Protein AF-A0A1I3JX44-F1 (afdb_monomer_lite)

pLDDT: mean 90.97, std 5.6, range [69.31, 97.44]

Organism: NCBI:txid1121003

Radius of gyration: 17.66 Å; chains: 1; bounding box: 39×35×47 Å

Structure (mmCIF, N/CA/C/O backbone):
data_AF-A0A1I3JX44-F1
#
_entry.id   AF-A0A1I3JX44-F1
#
loop_
_atom_site.group_PDB
_atom_site.id
_atom_site.type_symbol
_atom_site.label_atom_id
_atom_site.label_alt_id
_atom_site.label_comp_id
_atom_site.label_asym_id
_atom_site.label_entity_id
_atom_site.label_seq_id
_atom_site.pdbx_PDB_ins_code
_atom_site.Cartn_x
_atom_site.Cartn_y
_atom_site.Cartn_z
_atom_site.occupancy
_atom_site.B_iso_or_equiv
_atom_site.auth_seq_id
_atom_site.auth_comp_id
_atom_site.auth_asym_id
_atom_site.auth_atom_id
_atom_site.pdbx_PDB_model_num
ATOM 1 N N . MET A 1 1 ? 5.970 -19.424 -17.101 1.00 69.88 1 MET A N 1
ATOM 2 C CA . MET A 1 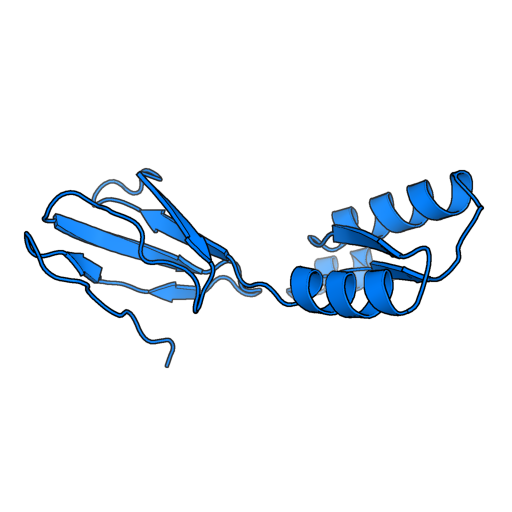1 ? 6.900 -18.722 -16.190 1.00 69.88 1 MET A CA 1
ATOM 3 C C . MET A 1 1 ? 6.172 -18.123 -14.976 1.00 69.88 1 MET A C 1
ATOM 5 O O . MET A 1 1 ? 5.976 -18.860 -14.033 1.00 69.88 1 MET A O 1
ATOM 9 N N . ILE A 1 2 ? 5.677 -16.873 -14.957 1.00 77.50 2 ILE A N 1
ATOM 10 C CA . ILE A 1 2 ? 4.969 -16.335 -13.756 1.00 77.50 2 ILE A CA 1
ATOM 11 C C . ILE A 1 2 ? 3.597 -16.9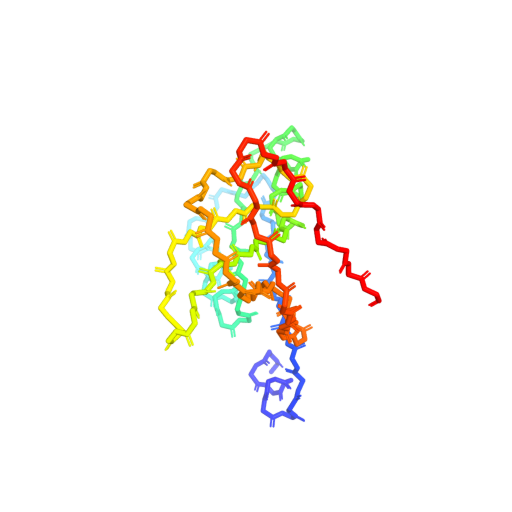86 -13.540 1.00 77.50 2 ILE A C 1
ATOM 13 O O . ILE A 1 2 ? 3.243 -17.366 -12.432 1.00 77.50 2 ILE A O 1
ATOM 17 N N . ARG A 1 3 ? 2.839 -17.182 -14.624 1.00 77.00 3 ARG A N 1
ATOM 18 C CA . ARG A 1 3 ? 1.532 -17.855 -14.562 1.00 77.00 3 ARG A CA 1
ATOM 19 C C . ARG A 1 3 ? 1.622 -19.302 -14.077 1.00 77.00 3 ARG A C 1
ATOM 21 O O . ARG A 1 3 ? 0.660 -19.786 -13.504 1.00 77.00 3 ARG A O 1
ATOM 28 N N . GLU A 1 4 ? 2.754 -19.967 -14.311 1.00 82.88 4 GLU A N 1
ATOM 29 C CA . GLU A 1 4 ? 2.989 -21.327 -13.813 1.00 82.88 4 GLU A CA 1
ATOM 30 C C . GLU A 1 4 ? 3.136 -21.315 -12.293 1.00 82.88 4 GLU A C 1
ATOM 32 O O . GLU A 1 4 ? 2.411 -22.047 -11.634 1.00 82.88 4 GLU A O 1
ATOM 37 N N . LEU A 1 5 ? 3.945 -20.403 -11.737 1.00 80.25 5 LEU A N 1
ATOM 38 C CA . LEU A 1 5 ? 4.093 -20.245 -10.285 1.00 80.25 5 LEU A CA 1
ATOM 39 C C . LEU A 1 5 ? 2.745 -19.977 -9.603 1.00 80.25 5 LEU A C 1
ATOM 41 O O . LEU A 1 5 ? 2.389 -20.650 -8.641 1.00 80.25 5 LEU A O 1
ATOM 45 N N . ILE A 1 6 ? 1.954 -19.057 -10.161 1.00 79.00 6 ILE A N 1
ATOM 46 C CA . ILE A 1 6 ? 0.602 -18.774 -9.659 1.00 79.00 6 ILE A CA 1
ATOM 47 C C . ILE A 1 6 ? -0.286 -20.026 -9.764 1.00 79.00 6 ILE A C 1
ATOM 49 O O . ILE A 1 6 ? -1.011 -20.356 -8.830 1.00 79.00 6 ILE A O 1
ATOM 53 N N . SER A 1 7 ? -0.225 -20.761 -10.881 1.00 79.62 7 SER A N 1
ATOM 54 C CA . SER A 1 7 ? -1.030 -21.978 -11.074 1.00 79.62 7 SER A CA 1
ATOM 55 C C . SER A 1 7 ? -0.619 -23.150 -10.179 1.00 79.62 7 SER A C 1
ATOM 57 O O . SER A 1 7 ? -1.447 -24.005 -9.878 1.00 79.62 7 SER A O 1
ATOM 59 N N . GLU A 1 8 ? 0.638 -23.179 -9.741 1.00 86.75 8 GLU A N 1
ATOM 60 C CA . GLU A 1 8 ? 1.176 -24.150 -8.784 1.00 86.75 8 GLU A CA 1
ATOM 61 C C . GLU A 1 8 ? 0.787 -23.813 -7.333 1.00 86.75 8 GLU A C 1
ATOM 63 O O . GLU A 1 8 ? 1.075 -24.591 -6.425 1.00 86.75 8 GLU A O 1
ATOM 68 N N . GLY A 1 9 ? 0.080 -22.698 -7.117 1.00 78.06 9 GLY A N 1
ATOM 69 C CA . GLY A 1 9 ? -0.413 -22.266 -5.810 1.00 78.06 9 GLY A CA 1
ATOM 70 C C . GLY A 1 9 ? 0.567 -21.387 -5.039 1.00 78.06 9 GLY A C 1
ATOM 71 O O . GLY A 1 9 ? 0.380 -21.197 -3.840 1.00 78.06 9 GLY A O 1
ATOM 72 N N . TYR A 1 10 ? 1.607 -20.860 -5.693 1.00 81.88 10 TYR A N 1
ATOM 73 C CA . TYR A 1 10 ? 2.492 -19.887 -5.067 1.00 81.88 10 TYR A CA 1
ATOM 74 C C . TYR A 1 10 ? 1.864 -18.495 -5.080 1.00 81.88 10 TYR A C 1
ATOM 76 O O . TYR A 1 10 ? 1.555 -17.932 -6.132 1.00 81.88 10 TYR A O 1
ATOM 84 N N . ASP A 1 11 ? 1.768 -17.927 -3.887 1.00 78.25 11 ASP A N 1
ATOM 85 C CA . ASP A 1 11 ? 1.451 -16.531 -3.643 1.00 78.25 11 ASP A CA 1
ATOM 86 C C . ASP A 1 11 ? 2.688 -15.683 -3.987 1.00 78.25 11 ASP A C 1
ATOM 88 O O . ASP A 1 11 ? 3.703 -15.704 -3.289 1.00 78.25 11 ASP A O 1
ATOM 92 N N . VAL A 1 12 ? 2.638 -14.973 -5.119 1.00 82.94 12 VAL A N 1
ATOM 93 C CA . VAL A 1 12 ? 3.758 -14.178 -5.650 1.00 82.94 12 VAL A CA 1
ATOM 94 C C . VAL A 1 12 ? 3.325 -12.731 -5.855 1.00 82.94 12 VAL A C 1
ATOM 96 O O . VAL A 1 12 ? 2.288 -12.481 -6.464 1.00 82.94 12 VAL A O 1
ATOM 99 N N . ARG A 1 13 ? 4.166 -11.786 -5.413 1.00 87.31 13 ARG A N 1
ATOM 100 C CA . ARG A 1 13 ? 4.096 -10.367 -5.787 1.00 87.31 13 ARG A CA 1
ATOM 101 C C . ARG A 1 13 ? 5.334 -9.978 -6.594 1.00 87.31 13 ARG A C 1
ATOM 103 O O . ARG A 1 13 ? 6.448 -10.088 -6.087 1.00 87.31 13 ARG A O 1
ATOM 110 N N . LEU A 1 14 ? 5.156 -9.517 -7.832 1.00 90.12 14 LEU A N 1
ATOM 111 C CA . LEU A 1 14 ? 6.254 -9.098 -8.709 1.00 90.12 14 LEU A CA 1
ATOM 112 C C . LEU A 1 14 ? 6.235 -7.590 -8.959 1.00 90.12 14 LEU A C 1
ATOM 114 O O . LEU A 1 14 ? 5.438 -7.100 -9.753 1.00 90.12 14 LEU A O 1
ATOM 118 N N . ASN A 1 15 ? 7.182 -6.878 -8.354 1.00 92.62 15 ASN A N 1
ATOM 119 C CA . ASN A 1 15 ? 7.497 -5.499 -8.720 1.00 92.62 15 ASN A CA 1
ATOM 120 C C . ASN A 1 15 ? 8.683 -5.479 -9.695 1.00 92.62 15 ASN A C 1
ATOM 122 O O . ASN A 1 15 ? 9.638 -6.239 -9.519 1.00 92.62 15 ASN A O 1
ATOM 126 N N . ILE A 1 16 ? 8.643 -4.617 -10.711 1.00 94.06 16 ILE A N 1
ATOM 127 C CA . ILE A 1 16 ? 9.720 -4.472 -11.704 1.00 94.06 16 ILE A CA 1
ATOM 128 C C . ILE A 1 16 ? 10.200 -3.026 -11.715 1.00 94.06 16 ILE A C 1
ATOM 130 O O . ILE A 1 16 ? 9.396 -2.107 -11.815 1.00 94.06 16 ILE A O 1
ATOM 134 N N . ILE A 1 17 ? 11.516 -2.824 -11.656 1.00 94.88 17 ILE A N 1
ATOM 135 C CA . ILE A 1 17 ? 12.126 -1.492 -11.683 1.00 94.88 17 ILE A CA 1
ATOM 136 C C . ILE A 1 17 ? 12.959 -1.366 -12.959 1.00 94.88 17 ILE A C 1
ATOM 138 O O . ILE A 1 17 ? 13.955 -2.071 -13.128 1.00 94.88 17 ILE A O 1
ATOM 142 N N . GLY A 1 18 ? 12.537 -0.487 -13.866 1.00 92.75 18 GLY A N 1
ATOM 143 C CA . GLY A 1 18 ? 13.294 -0.114 -15.058 1.00 92.75 18 GLY A CA 1
ATOM 144 C C . GLY A 1 18 ? 14.294 0.985 -14.716 1.00 92.75 18 GLY A C 1
ATOM 145 O O . GLY A 1 18 ? 13.912 1.991 -14.129 1.00 92.75 18 GLY A O 1
ATOM 146 N N . PHE A 1 19 ? 15.568 0.805 -15.064 1.00 94.00 19 PHE A N 1
ATOM 147 C CA . PHE A 1 19 ? 16.618 1.787 -14.792 1.00 94.00 19 PHE A CA 1
ATOM 148 C C . PHE A 1 19 ? 17.207 2.335 -16.087 1.00 94.00 19 PHE A C 1
ATOM 150 O O . PHE A 1 19 ? 17.737 1.560 -16.884 1.00 94.00 19 PHE A O 1
ATOM 157 N N . ALA A 1 20 ? 17.137 3.657 -16.260 1.00 88.00 20 ALA A N 1
ATOM 158 C CA . ALA A 1 20 ? 17.599 4.380 -17.443 1.00 88.00 20 ALA A CA 1
ATOM 159 C C . ALA A 1 20 ? 17.109 3.723 -18.749 1.00 88.00 20 ALA A C 1
ATOM 161 O O . ALA A 1 20 ? 17.888 3.472 -19.671 1.00 88.00 20 ALA A O 1
ATOM 162 N N . LEU A 1 21 ? 15.820 3.366 -18.776 1.00 87.00 21 LEU A N 1
ATOM 163 C CA . LEU A 1 21 ? 15.191 2.678 -19.894 1.00 87.00 21 LEU A CA 1
ATOM 164 C C . LEU A 1 21 ? 14.373 3.662 -20.734 1.00 87.00 21 LEU A C 1
ATOM 166 O O . LEU A 1 21 ? 13.365 4.176 -20.268 1.00 87.00 21 LEU A O 1
ATOM 170 N N . ASP A 1 22 ? 14.765 3.839 -21.996 1.00 85.94 22 ASP A N 1
ATOM 171 C CA . ASP A 1 22 ? 14.106 4.753 -22.942 1.00 85.94 22 ASP A CA 1
ATOM 172 C C . ASP A 1 22 ? 13.319 4.003 -24.041 1.00 85.94 22 ASP A C 1
ATOM 174 O O . ASP A 1 22 ? 13.196 4.474 -25.174 1.00 85.94 22 ASP A O 1
ATOM 178 N N . ASP A 1 23 ? 12.806 2.805 -23.736 1.00 94.12 23 ASP A N 1
ATOM 179 C CA . ASP A 1 23 ? 12.008 1.998 -24.669 1.00 94.12 23 ASP A CA 1
ATOM 180 C C . ASP A 1 23 ? 10.551 1.863 -24.180 1.00 94.12 23 ASP A C 1
ATOM 182 O O . ASP A 1 23 ? 10.263 1.021 -23.322 1.00 94.12 23 ASP A O 1
ATOM 186 N N . PRO A 1 24 ? 9.601 2.630 -24.752 1.00 91.44 24 PRO A N 1
ATOM 187 C CA . PRO A 1 24 ? 8.207 2.631 -24.310 1.00 91.44 24 PRO A CA 1
ATOM 188 C C . PRO A 1 24 ? 7.469 1.317 -24.601 1.00 91.44 24 PRO A C 1
ATOM 190 O O . PRO A 1 24 ? 6.415 1.058 -24.010 1.00 91.44 24 PRO A O 1
ATOM 193 N N . ILE A 1 25 ? 7.970 0.485 -25.521 1.00 94.31 25 ILE A N 1
ATOM 194 C CA . ILE A 1 25 ? 7.414 -0.853 -25.755 1.00 94.31 25 ILE A CA 1
ATOM 195 C C . ILE A 1 25 ? 7.841 -1.763 -24.607 1.00 94.31 25 ILE A C 1
ATOM 197 O O . ILE A 1 25 ? 7.014 -2.498 -24.063 1.00 94.31 25 ILE A O 1
ATOM 201 N N . LEU A 1 26 ? 9.110 -1.692 -24.208 1.00 93.00 26 LEU A N 1
ATOM 202 C CA . LEU A 1 26 ? 9.617 -2.511 -23.116 1.00 93.00 26 LEU A CA 1
ATOM 203 C C . LEU A 1 26 ? 8.988 -2.125 -21.769 1.00 93.00 26 LEU A C 1
ATOM 205 O O . LEU A 1 26 ? 8.619 -3.016 -21.003 1.00 93.00 26 LEU A O 1
ATOM 209 N N . GLU A 1 27 ? 8.759 -0.833 -21.517 1.00 93.56 27 GLU A N 1
ATOM 210 C CA . GLU A 1 27 ? 8.037 -0.375 -20.320 1.00 93.56 27 GLU A CA 1
ATOM 211 C C . GLU A 1 27 ? 6.619 -0.960 -20.235 1.00 93.56 27 GLU A C 1
ATOM 213 O O . GLU A 1 27 ? 6.196 -1.429 -19.177 1.00 93.56 27 GLU A O 1
ATOM 218 N N . GLN A 1 28 ? 5.888 -1.003 -21.355 1.00 94.88 28 GLN A N 1
ATOM 219 C CA . GLN A 1 28 ? 4.555 -1.617 -21.401 1.00 94.88 28 GLN A CA 1
ATOM 220 C C . GLN A 1 28 ? 4.603 -3.120 -21.116 1.00 94.88 28 GLN A C 1
ATOM 222 O O . GLN A 1 28 ? 3.746 -3.638 -20.397 1.00 94.88 28 GLN A O 1
ATOM 227 N N . ILE A 1 29 ? 5.603 -3.826 -21.651 1.00 94.12 29 ILE A N 1
ATOM 228 C CA . ILE A 1 29 ? 5.786 -5.260 -21.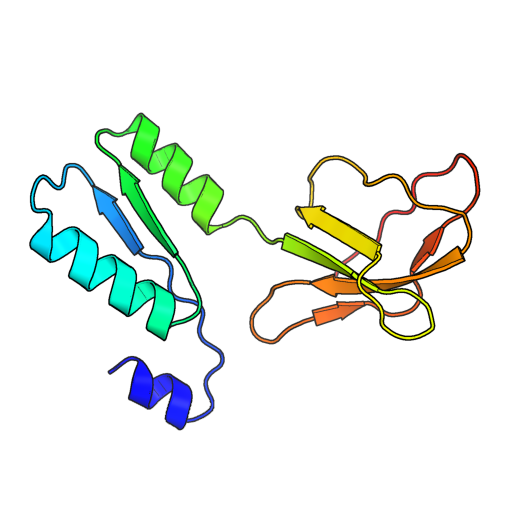397 1.00 94.12 29 ILE A CA 1
ATOM 229 C C . ILE A 1 29 ? 6.058 -5.503 -19.909 1.00 94.12 29 ILE A C 1
ATOM 231 O O . ILE A 1 29 ? 5.430 -6.377 -19.308 1.00 94.12 29 ILE A O 1
ATOM 235 N N . PHE A 1 30 ? 6.943 -4.717 -19.296 1.00 94.69 30 PHE A N 1
ATOM 236 C CA . PHE A 1 30 ? 7.246 -4.839 -17.871 1.00 94.69 30 PHE A CA 1
ATOM 237 C C . PHE A 1 30 ? 6.056 -4.476 -16.989 1.00 94.69 30 PHE A C 1
ATOM 239 O O . PHE A 1 30 ? 5.760 -5.211 -16.048 1.00 94.69 30 PHE A O 1
ATOM 246 N N . SER A 1 31 ? 5.308 -3.429 -17.332 1.00 94.06 31 SER A N 1
ATOM 247 C CA . SER A 1 31 ? 4.058 -3.093 -16.647 1.00 94.06 31 SER A CA 1
ATOM 248 C C . SER A 1 31 ? 3.069 -4.262 -16.678 1.00 94.06 31 SER A C 1
ATOM 250 O O . SER A 1 31 ? 2.543 -4.658 -15.637 1.00 94.06 31 SER A O 1
ATOM 252 N N . ALA A 1 32 ? 2.893 -4.899 -17.839 1.00 93.62 32 ALA A N 1
ATOM 253 C CA . ALA A 1 32 ? 2.013 -6.056 -17.969 1.00 93.62 32 ALA A CA 1
ATOM 254 C C . ALA A 1 32 ? 2.489 -7.262 -17.139 1.00 93.62 32 ALA A C 1
ATOM 256 O O . ALA A 1 32 ? 1.669 -7.988 -16.579 1.00 93.62 32 ALA A O 1
ATOM 257 N N . TRP A 1 33 ? 3.797 -7.502 -17.042 1.00 92.69 33 TRP A N 1
ATOM 258 C CA . TRP A 1 33 ? 4.335 -8.604 -16.237 1.00 92.69 33 TRP A CA 1
ATOM 259 C C . TRP A 1 33 ? 4.208 -8.361 -14.739 1.00 92.69 33 TRP A C 1
ATOM 261 O O . TRP A 1 33 ? 3.812 -9.281 -14.024 1.00 92.69 33 TRP A O 1
ATOM 271 N N . ALA A 1 34 ? 4.499 -7.144 -14.279 1.00 92.94 34 ALA A N 1
ATOM 272 C CA . ALA A 1 34 ? 4.330 -6.770 -12.881 1.00 92.94 34 ALA A CA 1
ATOM 273 C C . ALA A 1 34 ? 2.864 -6.943 -12.450 1.00 92.94 34 ALA A C 1
ATOM 275 O O . ALA A 1 34 ? 2.585 -7.640 -11.477 1.00 92.94 34 ALA A O 1
ATOM 276 N N . GLN A 1 35 ? 1.922 -6.454 -13.264 1.00 90.69 35 GLN A N 1
ATOM 277 C CA . GLN A 1 35 ? 0.485 -6.614 -13.019 1.00 90.69 35 GLN A CA 1
ATOM 278 C C . GLN A 1 35 ? 0.045 -8.083 -13.008 1.00 90.69 35 GLN A C 1
ATOM 280 O O . GLN A 1 35 ? -0.739 -8.487 -12.153 1.00 90.69 35 GLN A O 1
ATOM 285 N N . LEU A 1 36 ? 0.561 -8.909 -13.927 1.00 89.31 36 LEU A N 1
ATOM 286 C CA . LEU A 1 36 ? 0.276 -10.349 -13.932 1.00 89.31 36 LEU A CA 1
ATOM 287 C C . LEU A 1 36 ? 0.775 -11.053 -12.666 1.00 89.31 36 LEU A C 1
ATOM 289 O O . LEU A 1 36 ? 0.193 -12.061 -12.280 1.00 89.31 36 LEU A O 1
ATOM 293 N N . GLY A 1 37 ? 1.843 -10.548 -12.053 1.00 86.94 37 GLY A N 1
ATOM 294 C CA . GLY A 1 37 ? 2.349 -11.010 -10.767 1.00 86.94 37 GLY A CA 1
ATOM 295 C C . GLY A 1 37 ? 1.833 -10.204 -9.576 1.00 86.94 37 GLY A C 1
ATOM 296 O O . GLY A 1 37 ? 2.476 -10.252 -8.540 1.00 86.94 37 GLY A O 1
ATOM 297 N N . GLY A 1 38 ? 0.757 -9.418 -9.708 1.00 85.38 38 GLY A N 1
ATOM 298 C CA . GLY A 1 38 ? 0.147 -8.679 -8.592 1.00 85.38 38 GLY A CA 1
ATOM 299 C C . GLY A 1 38 ? 0.984 -7.532 -8.008 1.00 85.38 38 GLY A C 1
ATOM 300 O O . GLY A 1 38 ? 0.705 -7.080 -6.899 1.00 85.38 38 GLY A O 1
ATOM 301 N N . GLY A 1 39 ? 2.023 -7.074 -8.708 1.00 89.81 39 GLY A N 1
ATOM 302 C CA . GLY A 1 39 ? 2.836 -5.924 -8.315 1.00 89.81 39 GLY A CA 1
ATOM 303 C C . GLY A 1 39 ? 2.820 -4.805 -9.354 1.00 89.81 39 GLY A C 1
ATOM 304 O O . GLY A 1 39 ? 1.927 -4.719 -10.199 1.00 89.81 39 GLY A O 1
ATOM 305 N N . GLU A 1 40 ? 3.811 -3.923 -9.272 1.00 93.00 40 GLU A N 1
ATOM 306 C CA . GLU A 1 40 ? 3.857 -2.671 -10.028 1.00 93.00 40 GLU A CA 1
ATOM 307 C C . GLU A 1 40 ? 5.178 -2.483 -10.782 1.00 93.00 40 GLU A C 1
ATOM 309 O O . GLU A 1 40 ? 6.230 -3.005 -10.400 1.00 93.00 40 GLU A O 1
ATOM 314 N N . TYR A 1 41 ? 5.112 -1.736 -11.885 1.00 95.25 41 TYR A N 1
ATOM 315 C CA . TYR A 1 41 ? 6.292 -1.288 -12.618 1.00 95.25 41 TYR A CA 1
ATOM 316 C C . TYR A 1 41 ? 6.656 0.137 -12.209 1.00 95.25 41 TYR A C 1
ATOM 318 O O . TYR A 1 41 ? 5.805 1.025 -12.229 1.00 95.25 41 TYR A O 1
ATOM 326 N N . PHE A 1 42 ? 7.936 0.354 -11.920 1.00 94.75 42 PHE A N 1
ATOM 327 C CA . PHE A 1 42 ? 8.500 1.652 -11.581 1.00 94.75 42 PHE A CA 1
ATOM 328 C C . PHE A 1 42 ? 9.589 2.007 -12.594 1.00 94.75 42 PHE A C 1
ATOM 330 O O . PHE A 1 42 ? 10.541 1.248 -12.777 1.00 94.75 42 PHE A O 1
ATOM 337 N N . SER A 1 43 ? 9.464 3.164 -13.243 1.00 93.56 43 SER A N 1
ATOM 338 C CA . SER A 1 43 ? 10.497 3.687 -14.141 1.00 93.56 43 SER A CA 1
ATOM 339 C C . SER A 1 43 ? 11.397 4.661 -13.385 1.00 93.56 43 SER A C 1
ATOM 341 O O . SER A 1 43 ? 10.919 5.592 -12.734 1.00 93.56 43 SER A O 1
ATOM 343 N N . ALA A 1 44 ? 12.704 4.437 -13.459 1.00 95.38 44 ALA A N 1
ATOM 344 C CA . ALA A 1 44 ? 13.729 5.265 -12.849 1.00 95.38 44 ALA A CA 1
ATOM 345 C C . ALA A 1 44 ? 14.691 5.781 -13.921 1.00 95.38 44 ALA A C 1
ATOM 347 O O . ALA A 1 44 ? 15.463 5.016 -14.495 1.00 95.38 44 ALA A O 1
ATOM 348 N N . ALA A 1 45 ? 14.690 7.093 -14.157 1.00 92.62 45 ALA A N 1
ATOM 349 C CA . ALA A 1 45 ? 15.591 7.724 -15.124 1.00 92.62 45 ALA A CA 1
ATOM 350 C C . ALA A 1 45 ? 17.050 7.786 -14.633 1.00 92.62 45 ALA A C 1
ATOM 352 O O . ALA A 1 45 ? 17.983 7.841 -15.431 1.00 92.62 45 ALA A O 1
ATOM 353 N N . ASP A 1 46 ? 17.252 7.789 -13.315 1.00 93.00 46 ASP A N 1
ATOM 354 C CA . ASP A 1 46 ? 18.556 7.943 -12.684 1.00 93.00 46 ASP A CA 1
ATOM 355 C C . ASP A 1 46 ? 18.629 7.216 -11.334 1.00 93.00 46 ASP A C 1
ATOM 357 O O . ASP A 1 46 ? 17.677 6.571 -10.885 1.00 93.00 46 ASP A O 1
ATOM 361 N N . LYS A 1 47 ? 19.796 7.297 -10.681 1.00 93.06 47 LYS A N 1
ATOM 362 C CA . LYS A 1 47 ? 20.042 6.631 -9.396 1.00 93.06 47 LYS A CA 1
ATOM 363 C C . LYS A 1 47 ? 19.062 7.081 -8.307 1.00 93.06 47 LYS A C 1
ATOM 365 O O . LYS A 1 47 ? 18.642 6.252 -7.509 1.00 93.06 47 LYS A O 1
ATOM 370 N N . ALA A 1 48 ? 18.717 8.366 -8.254 1.00 94.06 48 ALA A N 1
ATOM 371 C CA . ALA A 1 48 ? 17.813 8.874 -7.227 1.00 94.06 48 ALA A CA 1
ATOM 372 C C . ALA A 1 48 ? 16.394 8.330 -7.443 1.00 94.06 48 ALA A C 1
ATOM 374 O O . ALA A 1 48 ? 15.759 7.866 -6.497 1.00 94.06 48 ALA A O 1
ATOM 375 N N . GLY A 1 49 ? 15.938 8.302 -8.698 1.00 93.69 49 GLY A N 1
ATOM 376 C CA . GLY A 1 49 ? 14.684 7.665 -9.087 1.00 93.69 49 GLY A CA 1
ATOM 377 C C . GLY A 1 49 ? 14.672 6.166 -8.791 1.00 93.69 49 GLY A C 1
ATOM 378 O O . GLY A 1 49 ? 13.651 5.643 -8.362 1.00 93.69 49 GLY A O 1
ATOM 379 N N . PHE A 1 50 ? 15.806 5.479 -8.950 1.00 93.19 50 PHE A N 1
ATOM 380 C CA . PHE A 1 50 ? 15.921 4.056 -8.628 1.00 93.19 50 PHE A CA 1
ATOM 381 C C . PHE A 1 50 ? 15.785 3.807 -7.129 1.00 93.19 50 PHE A C 1
ATOM 383 O O . PHE A 1 50 ? 14.989 2.964 -6.722 1.00 93.19 50 PHE A O 1
ATOM 390 N N . ASP A 1 51 ? 16.519 4.561 -6.307 1.00 93.06 51 ASP A N 1
ATOM 391 C CA . ASP A 1 51 ? 16.454 4.437 -4.849 1.00 93.06 51 ASP A CA 1
ATOM 392 C C . ASP A 1 51 ? 15.017 4.707 -4.347 1.00 93.06 51 ASP A C 1
ATOM 394 O O . ASP A 1 51 ? 14.505 3.982 -3.491 1.00 93.06 51 ASP A O 1
ATOM 398 N N . GLN A 1 52 ? 14.324 5.688 -4.940 1.00 93.06 52 GLN A N 1
ATOM 399 C CA . GLN A 1 52 ? 12.911 5.957 -4.659 1.00 93.06 52 GLN A CA 1
ATOM 400 C C . GLN A 1 52 ? 11.999 4.802 -5.101 1.00 93.06 52 GLN A C 1
ATOM 402 O O . GLN A 1 52 ? 11.145 4.375 -4.325 1.00 93.06 52 GLN A O 1
ATOM 407 N N . ALA A 1 53 ? 12.178 4.289 -6.320 1.00 93.06 53 ALA A N 1
ATOM 408 C CA . ALA A 1 53 ? 11.387 3.193 -6.873 1.00 93.06 53 ALA A CA 1
ATOM 409 C C . ALA A 1 53 ? 11.517 1.914 -6.037 1.00 93.06 53 ALA A C 1
ATOM 411 O 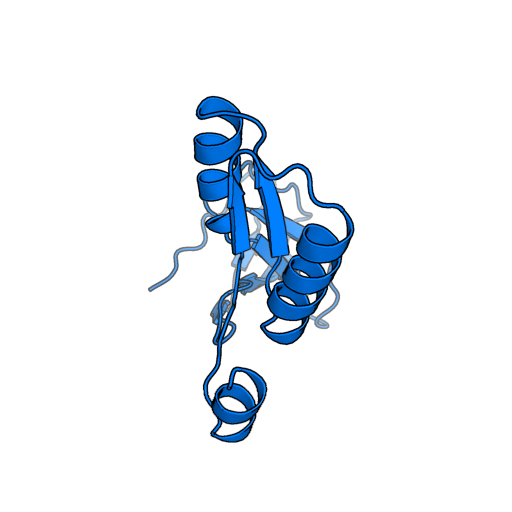O . ALA A 1 53 ? 10.518 1.250 -5.770 1.00 93.06 53 ALA A O 1
ATOM 412 N N . VAL A 1 54 ? 12.728 1.594 -5.568 1.00 92.25 54 VAL A N 1
ATOM 413 C CA . VAL A 1 54 ? 12.955 0.486 -4.628 1.00 92.25 54 VAL A CA 1
ATOM 414 C C . VAL A 1 54 ? 12.186 0.725 -3.333 1.00 92.25 54 VAL A C 1
ATOM 416 O O . VAL A 1 54 ? 11.487 -0.173 -2.871 1.00 92.25 54 VAL A O 1
ATOM 419 N N . GLY A 1 55 ? 12.277 1.932 -2.766 1.00 90.94 55 GLY A N 1
ATOM 420 C CA . GLY A 1 55 ? 11.531 2.294 -1.564 1.00 90.94 55 GLY A CA 1
ATOM 421 C C . GLY A 1 55 ? 10.028 2.079 -1.736 1.00 90.94 55 GLY A C 1
ATOM 422 O O . GLY A 1 55 ? 9.418 1.406 -0.914 1.00 90.94 55 GLY A O 1
ATOM 423 N N . GLN A 1 56 ? 9.455 2.582 -2.832 1.00 89.62 56 GLN A N 1
ATOM 424 C CA . GLN A 1 56 ? 8.032 2.449 -3.170 1.00 89.62 56 GLN A CA 1
ATOM 425 C C . GLN A 1 56 ? 7.613 0.991 -3.395 1.00 89.62 56 GLN A C 1
ATOM 427 O O . GLN A 1 56 ? 6.589 0.558 -2.874 1.00 89.62 56 GLN A O 1
ATOM 432 N N . ALA A 1 57 ? 8.429 0.205 -4.099 1.00 89.31 57 ALA A N 1
ATOM 433 C CA . ALA A 1 57 ? 8.162 -1.209 -4.355 1.00 89.31 57 ALA A CA 1
ATOM 434 C C . ALA A 1 57 ? 8.122 -2.061 -3.072 1.00 89.31 57 ALA A C 1
ATOM 436 O O . ALA A 1 57 ? 7.495 -3.121 -3.059 1.00 89.31 57 ALA A O 1
ATOM 437 N N . LEU A 1 58 ? 8.787 -1.616 -2.002 1.00 88.12 58 LEU A N 1
ATOM 438 C CA . LEU A 1 58 ? 8.798 -2.283 -0.698 1.00 88.12 58 LEU A CA 1
ATOM 439 C C . LEU A 1 58 ? 7.688 -1.791 0.246 1.00 88.12 58 LEU A C 1
ATOM 441 O O . LEU A 1 58 ? 7.525 -2.358 1.325 1.00 88.12 58 LEU A O 1
ATOM 4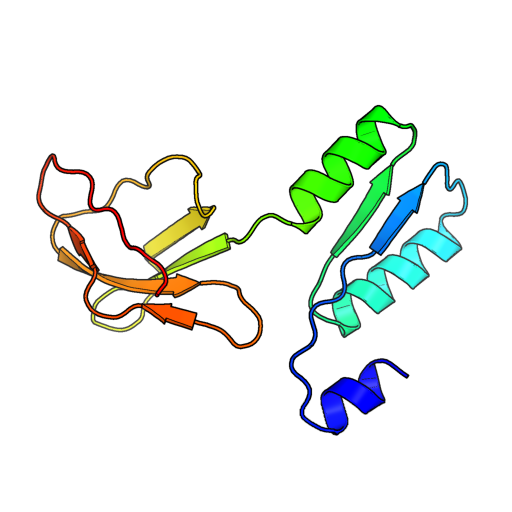45 N N . GLN A 1 59 ? 6.916 -0.765 -0.132 1.00 90.06 59 GLN A N 1
ATOM 446 C CA . GLN A 1 59 ? 5.851 -0.242 0.722 1.00 90.06 59 GLN A CA 1
ATOM 447 C C . GLN A 1 59 ? 4.706 -1.248 0.855 1.00 90.06 59 GLN A C 1
ATOM 449 O O . GLN A 1 59 ? 4.039 -1.630 -0.116 1.00 90.06 59 GLN A O 1
ATOM 454 N N . VAL A 1 60 ? 4.441 -1.638 2.098 1.00 90.81 60 VAL A N 1
ATOM 455 C CA . VAL A 1 60 ? 3.298 -2.473 2.455 1.00 90.81 60 VAL A CA 1
ATOM 456 C C . VAL A 1 60 ? 2.138 -1.561 2.831 1.00 90.81 60 VAL A C 1
ATOM 458 O O . VAL A 1 60 ? 2.240 -0.734 3.738 1.00 90.81 60 VAL A O 1
ATOM 461 N N . HIS A 1 61 ? 1.030 -1.708 2.113 1.00 92.56 61 HIS A N 1
ATOM 462 C CA . HIS A 1 61 ? -0.205 -0.985 2.386 1.00 92.56 61 HIS A CA 1
ATOM 463 C C . HIS A 1 61 ? -1.141 -1.858 3.217 1.00 92.56 61 HIS A C 1
ATOM 465 O O . HIS A 1 61 ? -1.092 -3.086 3.134 1.00 92.56 61 HIS A O 1
ATOM 471 N N . TYR A 1 62 ? -2.015 -1.234 3.995 1.00 95.44 62 TYR A N 1
ATOM 472 C CA . TYR A 1 62 ? -3.081 -1.914 4.717 1.00 95.44 62 TYR A CA 1
ATOM 473 C C . TYR A 1 62 ? -4.426 -1.235 4.470 1.00 95.44 62 TYR A C 1
ATOM 475 O O . TYR A 1 62 ? -4.515 -0.052 4.141 1.00 95.44 62 TYR A O 1
ATOM 483 N N . THR A 1 63 ? -5.494 -2.003 4.643 1.00 97.00 63 THR A N 1
ATOM 484 C CA . THR A 1 63 ? -6.881 -1.542 4.619 1.00 97.00 63 THR A CA 1
ATOM 485 C C . THR A 1 63 ? -7.510 -1.801 5.978 1.00 97.00 63 THR A C 1
ATOM 487 O O . THR A 1 63 ? -7.361 -2.888 6.533 1.00 97.00 63 THR A O 1
ATOM 490 N N . VAL A 1 64 ? -8.237 -0.825 6.508 1.00 97.12 64 VAL A N 1
ATOM 491 C CA . VAL A 1 64 ? -9.011 -0.981 7.739 1.00 97.12 64 VAL A CA 1
ATOM 492 C C . VAL A 1 64 ? -10.450 -1.313 7.379 1.00 97.12 64 VAL A C 1
ATOM 494 O O . VAL A 1 64 ? -11.089 -0.607 6.594 1.00 97.12 64 VAL A O 1
ATOM 497 N N . LEU A 1 65 ? -10.946 -2.392 7.969 1.00 97.38 65 LEU A N 1
ATOM 498 C CA . LEU A 1 65 ? -12.282 -2.926 7.782 1.00 97.38 65 LEU A CA 1
ATOM 499 C C . LEU A 1 65 ? -13.097 -2.723 9.057 1.00 97.38 65 LEU A C 1
ATOM 501 O O . LEU A 1 65 ? -12.612 -2.989 10.159 1.00 97.38 65 LEU A O 1
ATOM 505 N N . ASP A 1 66 ? -14.344 -2.291 8.922 1.00 95.38 66 ASP A N 1
ATOM 506 C CA . ASP A 1 66 ? -15.269 -2.230 10.051 1.00 95.38 66 ASP A CA 1
ATOM 507 C C . ASP A 1 66 ? -15.821 -3.618 10.449 1.00 95.38 66 ASP A C 1
ATOM 509 O O . ASP A 1 66 ? -15.473 -4.671 9.893 1.00 95.38 66 ASP A O 1
ATOM 513 N N . ALA A 1 67 ? -16.724 -3.620 11.432 1.00 90.44 67 ALA A N 1
ATOM 514 C CA . ALA A 1 67 ? -17.358 -4.832 11.945 1.00 90.44 67 ALA A CA 1
ATOM 515 C C . ALA A 1 67 ? -18.163 -5.611 10.885 1.00 90.44 67 ALA A C 1
ATOM 517 O O . ALA A 1 67 ? -18.312 -6.826 11.017 1.00 90.44 67 ALA A O 1
ATOM 518 N N . VAL A 1 68 ? -18.665 -4.952 9.835 1.00 92.44 68 VAL A N 1
ATOM 519 C CA . VAL A 1 68 ? -19.388 -5.612 8.733 1.00 92.44 68 VAL A CA 1
ATOM 520 C C . VAL A 1 68 ? -18.470 -5.967 7.558 1.00 92.44 68 VAL A C 1
ATOM 522 O O . VAL A 1 68 ? -18.919 -6.601 6.605 1.00 92.44 68 VAL A O 1
ATOM 525 N N . GLY A 1 69 ? -17.178 -5.635 7.647 1.00 93.19 69 GLY A N 1
ATOM 526 C CA . GLY A 1 69 ? -16.169 -5.919 6.627 1.00 93.19 69 GLY A CA 1
ATOM 527 C C . GLY A 1 69 ? -16.078 -4.857 5.533 1.00 93.19 69 GLY A C 1
ATOM 528 O O . GLY A 1 69 ? -15.487 -5.126 4.489 1.00 93.19 69 GLY A O 1
ATOM 529 N N . GLN A 1 70 ? -16.659 -3.673 5.738 1.00 96.12 70 GLN A N 1
ATOM 530 C CA . GLN A 1 70 ? -16.537 -2.557 4.807 1.00 96.12 70 GLN A CA 1
ATOM 531 C C . GLN A 1 70 ? -15.188 -1.856 4.989 1.00 96.12 70 GLN A C 1
ATOM 533 O O . GLN A 1 70 ? -14.769 -1.583 6.111 1.00 96.12 70 GLN A O 1
ATOM 538 N N . GLU A 1 71 ? -14.528 -1.529 3.877 1.00 97.44 71 GLU A N 1
ATOM 539 C CA . GLU A 1 71 ? -13.333 -0.684 3.877 1.00 97.44 71 GLU A CA 1
ATOM 540 C C . GLU A 1 71 ? -13.693 0.736 4.316 1.00 97.44 71 GLU A C 1
ATOM 542 O O . GLU A 1 71 ? -14.494 1.413 3.667 1.00 97.44 71 GLU A O 1
ATOM 547 N N . VAL A 1 72 ? -13.096 1.188 5.415 1.00 97.19 72 VAL A N 1
ATOM 548 C CA . VAL A 1 72 ? -13.343 2.523 5.986 1.00 97.19 72 VAL A CA 1
ATOM 549 C C . VAL A 1 72 ? -12.115 3.426 5.943 1.00 97.19 72 VAL A C 1
ATOM 551 O O . VAL A 1 72 ? -12.245 4.642 6.069 1.00 97.19 72 VAL A O 1
ATOM 554 N N . ALA A 1 73 ? -10.928 2.847 5.759 1.00 96.88 73 ALA A N 1
ATOM 555 C CA . ALA A 1 73 ? -9.666 3.565 5.648 1.00 96.88 73 ALA A CA 1
ATOM 556 C C . ALA A 1 73 ? -8.590 2.707 4.975 1.00 96.88 73 ALA A C 1
ATOM 558 O O . ALA A 1 73 ? -8.680 1.480 4.941 1.00 96.88 73 ALA A O 1
ATOM 559 N N . GLN A 1 74 ? -7.544 3.368 4.488 1.00 97.00 74 GLN A N 1
ATOM 560 C CA . GLN A 1 74 ? -6.333 2.750 3.957 1.00 97.00 74 GLN A CA 1
ATOM 561 C C . GLN A 1 74 ? -5.117 3.514 4.480 1.00 97.00 74 GLN A C 1
ATOM 563 O O . GLN A 1 74 ? -5.206 4.717 4.735 1.00 97.00 74 GLN A O 1
ATOM 568 N N . GLY A 1 75 ? -3.995 2.822 4.634 1.00 95.00 75 GLY A N 1
ATOM 569 C CA . GLY A 1 75 ? -2.749 3.411 5.105 1.00 95.00 75 GLY A CA 1
ATOM 570 C C . GLY A 1 75 ? -1.529 2.600 4.689 1.00 95.00 75 GLY A C 1
ATOM 571 O O . GLY A 1 75 ? -1.635 1.591 3.989 1.00 95.00 75 GLY A O 1
ATOM 572 N N . GLN A 1 76 ? -0.362 3.060 5.124 1.00 94.75 76 GLN A N 1
ATOM 573 C CA . GLN A 1 76 ? 0.917 2.402 4.889 1.00 94.75 76 GLN A CA 1
ATOM 574 C C . GLN A 1 76 ? 1.495 1.924 6.223 1.00 94.75 76 GLN A C 1
ATOM 576 O O . GLN A 1 76 ? 1.442 2.658 7.212 1.00 94.75 76 GLN A O 1
ATOM 581 N N . VAL A 1 77 ? 2.041 0.706 6.255 1.00 93.06 77 VAL A N 1
ATOM 582 C CA . VAL A 1 77 ? 2.787 0.193 7.416 1.00 93.06 77 VAL A CA 1
ATOM 583 C C . VAL A 1 77 ? 3.962 1.131 7.711 1.00 93.06 77 VAL A C 1
ATOM 585 O O . VAL A 1 77 ? 4.615 1.607 6.780 1.00 93.06 77 VAL A O 1
ATOM 588 N N . ASP A 1 78 ? 4.173 1.439 8.993 1.00 91.25 78 ASP A N 1
ATOM 589 C CA . ASP A 1 78 ? 5.131 2.444 9.491 1.00 91.25 78 ASP A CA 1
ATOM 590 C C . ASP A 1 78 ? 4.947 3.863 8.913 1.00 91.25 78 ASP A C 1
ATOM 592 O O . ASP A 1 78 ? 5.841 4.707 8.992 1.00 91.25 78 ASP A O 1
ATOM 596 N N . GLY A 1 79 ? 3.782 4.136 8.319 1.00 91.56 79 GLY A N 1
ATOM 597 C CA . GLY A 1 79 ? 3.393 5.447 7.816 1.00 91.56 79 GLY A CA 1
ATOM 598 C C . GLY A 1 79 ? 2.665 6.303 8.852 1.00 91.56 79 GLY A C 1
ATOM 599 O O . GLY A 1 79 ? 2.589 5.988 10.040 1.00 91.56 79 GLY A O 1
ATOM 600 N N . GLU A 1 80 ? 2.086 7.403 8.375 1.00 94.31 80 GLU A N 1
ATOM 601 C CA . GLU A 1 80 ? 1.283 8.294 9.212 1.00 94.31 80 GLU A CA 1
ATOM 602 C C . GLU A 1 80 ? 0.008 7.597 9.734 1.00 94.31 80 GLU A C 1
ATOM 604 O O . GLU A 1 80 ? -0.656 6.876 8.977 1.00 94.31 80 GLU A O 1
ATOM 609 N N . PRO A 1 81 ? -0.385 7.828 11.002 1.00 94.25 81 PRO A N 1
ATOM 610 C CA . PRO A 1 81 ? -1.619 7.279 11.552 1.00 94.25 81 PRO A CA 1
ATOM 611 C C . PRO A 1 81 ? -2.866 7.760 10.802 1.00 94.25 81 PRO A C 1
ATOM 613 O O . PRO A 1 81 ? -3.023 8.948 10.511 1.00 94.25 81 PRO A O 1
ATOM 616 N N . VAL A 1 82 ? -3.810 6.847 10.563 1.00 95.75 82 VAL A N 1
ATOM 617 C CA . VAL A 1 82 ? -5.100 7.179 9.944 1.00 95.75 82 VAL A CA 1
ATOM 618 C C . VAL A 1 82 ? -6.138 7.496 11.020 1.00 95.75 82 VAL A C 1
ATOM 620 O O . VAL A 1 82 ? -6.337 6.729 11.960 1.00 95.75 82 VAL A O 1
ATOM 623 N N . ALA A 1 83 ? -6.826 8.631 10.880 1.00 95.62 83 ALA A N 1
ATOM 624 C CA . ALA A 1 83 ? -7.877 9.036 11.806 1.00 95.62 83 ALA A CA 1
ATOM 625 C C . ALA A 1 83 ? -9.162 8.224 11.584 1.00 95.62 83 ALA A C 1
ATOM 627 O O . ALA A 1 83 ? -9.715 8.208 10.484 1.00 95.62 83 ALA A O 1
ATOM 628 N N . LEU A 1 84 ? -9.663 7.601 12.651 1.00 95.38 84 LEU A N 1
ATOM 629 C CA . LEU A 1 84 ? -10.867 6.775 12.635 1.00 95.38 84 LEU A CA 1
ATOM 630 C C . LEU A 1 84 ? -11.795 7.121 13.806 1.00 95.38 84 LEU A C 1
ATOM 632 O O . LEU A 1 84 ? -11.317 7.515 14.875 1.00 95.38 84 LEU A O 1
ATOM 636 N N . PRO A 1 85 ? -13.123 6.972 13.640 1.00 94.94 85 PRO A N 1
ATOM 637 C CA . PRO A 1 85 ? -14.042 6.976 14.769 1.00 94.94 85 PRO A CA 1
ATOM 638 C C . PRO A 1 85 ? -13.677 5.890 15.799 1.00 94.94 85 PRO A C 1
ATOM 640 O O . PRO A 1 85 ? -13.100 4.866 15.437 1.00 94.94 85 PRO A O 1
ATOM 643 N N . PRO A 1 86 ? -14.039 6.064 17.082 1.00 95.31 86 PRO A N 1
ATOM 644 C CA . PRO A 1 86 ? -13.878 5.003 18.069 1.00 95.31 86 PRO A CA 1
ATOM 645 C C . PRO A 1 86 ? -14.706 3.773 17.689 1.00 95.31 86 PRO A C 1
ATOM 647 O O . PRO A 1 86 ? -15.888 3.897 17.359 1.00 95.31 86 PRO A O 1
ATOM 650 N N . GLY A 1 87 ? -14.107 2.589 17.768 1.00 94.44 87 GLY A N 1
ATOM 651 C CA . GLY A 1 87 ? -14.741 1.353 17.321 1.00 94.44 87 GLY A CA 1
ATOM 652 C C . GLY A 1 87 ? -13.785 0.168 17.280 1.00 94.44 87 GLY A C 1
ATOM 653 O O . GLY A 1 87 ? -12.601 0.297 17.586 1.00 94.44 87 GLY A O 1
ATOM 654 N N . ASN A 1 88 ? -14.327 -0.989 16.903 1.00 95.19 88 ASN A N 1
ATOM 655 C CA . ASN A 1 88 ? -13.554 -2.201 16.662 1.00 95.19 88 ASN A CA 1
ATOM 656 C C . ASN A 1 88 ? -13.408 -2.403 15.158 1.00 95.19 88 ASN A C 1
ATOM 658 O O . ASN A 1 88 ? -14.401 -2.354 14.423 1.00 95.19 88 ASN A O 1
ATOM 662 N N . TYR A 1 89 ? -12.182 -2.668 14.736 1.00 96.38 89 TYR A N 1
ATOM 663 C CA . TYR A 1 89 ? -11.812 -2.830 13.344 1.00 96.38 89 TYR A CA 1
ATOM 664 C C . TYR A 1 89 ? -10.992 -4.099 13.147 1.00 96.38 89 TYR A C 1
ATOM 666 O O . TYR A 1 89 ? -10.463 -4.686 14.092 1.00 96.38 89 TYR A O 1
ATOM 674 N N . ARG A 1 90 ? -10.878 -4.503 11.889 1.00 96.31 90 ARG A N 1
ATOM 675 C CA . ARG A 1 90 ? -9.905 -5.490 11.423 1.00 96.31 90 ARG A CA 1
ATOM 676 C C . ARG A 1 90 ? -8.967 -4.805 10.449 1.00 96.31 90 ARG A C 1
ATOM 678 O O . ARG A 1 90 ? -9.393 -3.906 9.722 1.00 96.31 90 ARG A O 1
ATOM 685 N N . VAL A 1 91 ? -7.707 -5.209 10.431 1.00 96.44 91 VAL A N 1
ATOM 686 C CA . VAL A 1 91 ? -6.711 -4.631 9.527 1.00 96.44 91 VAL A CA 1
ATOM 687 C C . VAL A 1 91 ? -6.251 -5.703 8.560 1.00 96.44 91 VAL A C 1
ATOM 689 O O . VAL A 1 91 ? -5.660 -6.705 8.948 1.00 96.44 91 VAL A O 1
ATOM 692 N N . ARG A 1 92 ? -6.524 -5.472 7.282 1.00 95.69 92 ARG A N 1
ATOM 693 C CA . ARG A 1 92 ? -6.066 -6.311 6.185 1.00 95.69 92 ARG A CA 1
ATOM 694 C C . ARG A 1 92 ? -4.771 -5.741 5.633 1.00 95.69 92 ARG A C 1
ATOM 696 O O . ARG A 1 92 ? -4.787 -4.677 5.012 1.00 95.69 92 ARG A O 1
ATOM 703 N N . VAL A 1 93 ? -3.662 -6.431 5.845 1.00 94.38 93 VAL A N 1
ATOM 704 C CA . VAL A 1 93 ? -2.346 -6.021 5.350 1.00 94.38 93 VAL A CA 1
ATOM 705 C C . VAL A 1 93 ? -2.116 -6.638 3.972 1.00 94.38 93 VAL A C 1
ATOM 707 O O . VAL A 1 93 ? -2.248 -7.849 3.802 1.00 94.38 93 VAL A O 1
ATOM 710 N N . GLY A 1 94 ? -1.745 -5.809 2.994 1.00 89.31 94 GLY A N 1
ATOM 711 C CA . GLY A 1 94 ? -1.480 -6.176 1.597 1.00 89.31 94 GLY A CA 1
ATOM 712 C C . GLY A 1 94 ? -0.166 -6.937 1.394 1.00 89.31 94 GLY A C 1
ATOM 713 O O . GLY A 1 94 ? 0.649 -6.570 0.542 1.00 89.31 94 GLY A O 1
ATOM 714 N N . LEU A 1 95 ? 0.055 -7.962 2.217 1.00 87.25 95 LEU A N 1
ATOM 715 C CA . LEU A 1 95 ? 1.075 -8.985 2.038 1.00 87.25 95 LEU A CA 1
ATOM 716 C C . LEU A 1 95 ? 0.564 -10.107 1.131 1.00 87.25 95 LEU A C 1
ATOM 718 O O . LEU A 1 95 ? -0.609 -10.165 0.769 1.00 87.25 95 LEU A O 1
ATOM 722 N N . VAL A 1 96 ? 1.481 -10.989 0.750 1.00 82.50 96 VAL A N 1
ATOM 723 C CA . VAL A 1 96 ? 1.212 -12.163 -0.075 1.00 82.50 96 VAL A CA 1
ATOM 724 C C . VAL A 1 96 ? 1.908 -13.359 0.604 1.00 82.50 96 VAL A C 1
ATOM 726 O O . VAL A 1 96 ? 3.141 -13.405 0.578 1.00 82.50 96 VAL A O 1
ATOM 729 N N . PRO A 1 97 ? 1.170 -14.276 1.273 1.00 83.44 97 PRO A N 1
ATOM 730 C CA . PRO A 1 97 ? -0.285 -14.266 1.474 1.00 83.44 97 PRO A CA 1
ATOM 731 C C . PRO A 1 97 ? -0.766 -13.066 2.299 1.00 83.44 97 PRO A C 1
ATOM 733 O O . PRO A 1 97 ? -0.016 -12.486 3.086 1.00 83.44 97 PRO A O 1
ATOM 736 N N . GLU A 1 98 ? -2.033 -12.704 2.111 1.00 86.25 98 GLU A N 1
ATOM 737 C CA . GLU A 1 98 ? -2.676 -11.618 2.849 1.00 86.25 98 GLU A CA 1
ATOM 738 C C . GLU A 1 98 ? -2.704 -11.919 4.353 1.00 86.25 98 GLU A C 1
ATOM 740 O O . GLU A 1 98 ? -3.048 -13.028 4.769 1.00 86.25 98 GLU A O 1
ATOM 745 N N . LEU A 1 99 ? -2.369 -10.917 5.169 1.00 91.50 99 LEU A N 1
ATOM 746 C CA . LEU A 1 99 ? -2.417 -11.019 6.625 1.00 91.50 99 LEU A CA 1
ATOM 747 C C . LEU A 1 99 ? -3.621 -10.238 7.151 1.00 91.50 99 LEU A C 1
ATOM 749 O O . LEU A 1 99 ? -3.705 -9.021 6.978 1.00 91.50 99 LEU A O 1
ATOM 753 N N . MET A 1 100 ? -4.537 -10.938 7.817 1.00 94.00 100 MET A N 1
ATOM 754 C CA . MET A 1 100 ? -5.648 -10.327 8.541 1.00 94.00 100 MET A CA 1
ATOM 755 C C . MET A 1 100 ? -5.290 -10.229 10.023 1.00 94.00 100 MET A C 1
ATOM 757 O O . MET A 1 100 ? -5.100 -11.247 10.686 1.00 94.00 100 MET A O 1
ATOM 761 N N . LEU A 1 101 ? -5.210 -9.004 10.532 1.00 93.25 101 LEU A N 1
ATOM 762 C CA . LEU A 1 101 ? -5.031 -8.714 11.948 1.00 93.25 101 LEU A CA 1
ATOM 763 C C . LEU A 1 101 ? -6.406 -8.437 12.551 1.00 93.25 101 LEU A C 1
ATOM 765 O O . LEU A 1 101 ? -7.094 -7.474 12.191 1.00 93.25 101 LEU A O 1
ATOM 769 N N . GLU A 1 102 ? -6.820 -9.332 13.436 1.00 88.25 102 GLU A N 1
ATOM 770 C CA . GLU A 1 102 ? -8.100 -9.252 14.124 1.00 88.25 102 GLU A CA 1
ATOM 771 C C . GLU A 1 102 ? -8.014 -8.277 15.316 1.00 88.25 102 GLU A C 1
ATOM 773 O O . GLU A 1 102 ? -6.957 -8.092 15.912 1.00 88.25 102 GLU A O 1
ATOM 778 N N . GLU A 1 103 ? -9.147 -7.663 15.673 1.00 80.50 103 GLU A N 1
ATOM 779 C CA . GLU A 1 103 ? -9.337 -6.930 16.941 1.00 80.50 103 GLU A CA 1
ATOM 780 C C . GLU A 1 103 ? -8.523 -5.628 17.147 1.00 80.50 103 GLU A C 1
ATOM 782 O O . GLU A 1 103 ? -8.044 -5.334 18.243 1.00 80.50 103 GLU A O 1
ATOM 787 N N . ALA A 1 104 ? -8.458 -4.752 16.140 1.00 89.25 104 ALA A N 1
ATOM 788 C CA . ALA A 1 104 ? -7.933 -3.395 16.316 1.00 89.25 104 ALA A CA 1
ATOM 789 C C . ALA A 1 104 ? -8.976 -2.478 16.990 1.00 89.25 104 ALA A C 1
ATOM 791 O O . ALA A 1 104 ? -9.900 -1.974 16.343 1.00 89.25 104 ALA A O 1
ATOM 792 N N . GLN A 1 105 ? -8.838 -2.243 18.298 1.00 93.81 105 GLN A N 1
ATOM 793 C CA . GLN A 1 105 ? -9.709 -1.324 19.034 1.00 93.81 105 GLN A CA 1
ATOM 794 C C . GLN A 1 105 ? -9.180 0.114 18.977 1.00 93.81 105 GLN A C 1
ATOM 796 O O . GLN A 1 105 ? -8.098 0.414 19.481 1.00 93.81 105 GLN A O 1
ATOM 801 N N . VAL A 1 106 ? -9.975 1.026 18.421 1.00 94.44 106 VAL A N 1
ATOM 802 C CA . VAL A 1 106 ? -9.685 2.465 18.391 1.00 94.44 106 VAL A CA 1
ATOM 803 C C . VAL A 1 106 ? -10.464 3.164 19.499 1.00 94.44 106 VAL A C 1
ATOM 805 O O . VAL A 1 106 ? -11.693 3.078 19.573 1.00 94.44 106 VAL A O 1
ATOM 808 N N . VAL A 1 107 ? -9.746 3.897 20.350 1.00 94.12 107 VAL A N 1
ATOM 809 C CA . VAL A 1 107 ? -10.313 4.693 21.446 1.00 94.12 107 VAL A CA 1
ATOM 810 C C . VAL A 1 107 ? -10.194 6.178 21.114 1.00 94.12 107 VAL A C 1
ATOM 812 O O . VAL A 1 107 ? -9.188 6.632 20.578 1.00 94.12 107 VAL A O 1
ATOM 815 N N . SER A 1 108 ? -11.226 6.955 21.454 1.00 93.69 108 SER A N 1
ATOM 816 C CA . SER A 1 108 ? -11.258 8.396 21.183 1.00 93.69 108 SER A CA 1
ATOM 817 C C . SER A 1 108 ? -10.019 9.114 21.726 1.00 93.69 108 SER A C 1
ATOM 819 O O . SER A 1 108 ? -9.715 9.024 22.917 1.00 93.69 108 SER A O 1
ATOM 821 N N . GLY A 1 109 ? -9.335 9.853 20.850 1.00 91.75 109 GLY A N 1
ATOM 822 C CA . GLY A 1 109 ? -8.156 10.649 21.193 1.00 91.75 109 GLY A CA 1
ATOM 823 C C . GLY A 1 109 ? -6.875 9.843 21.426 1.00 91.75 109 GLY A C 1
ATOM 824 O O . GLY A 1 109 ? -5.905 10.416 21.916 1.00 91.75 109 GLY A O 1
ATOM 825 N N . GLN A 1 110 ? -6.858 8.548 21.101 1.00 92.88 110 GLN A N 1
ATOM 826 C CA . GLN A 1 110 ? -5.678 7.692 21.217 1.00 92.88 110 GLN A CA 1
ATOM 827 C C . GLN A 1 110 ? -5.260 7.142 19.854 1.00 92.88 110 GLN A C 1
ATOM 829 O O . GLN A 1 110 ? -6.091 6.940 18.970 1.00 92.88 110 GLN A O 1
ATOM 834 N N . THR A 1 111 ? -3.963 6.872 19.716 1.00 93.00 111 THR A N 1
ATOM 835 C CA . THR A 1 111 ? -3.414 6.112 18.592 1.00 93.00 111 THR A CA 1
ATOM 836 C C . THR A 1 111 ? -3.254 4.665 19.025 1.00 93.00 111 THR A C 1
ATOM 838 O O . THR A 1 111 ? -2.549 4.388 19.995 1.00 93.00 111 THR A O 1
ATOM 841 N N . THR A 1 112 ? -3.884 3.752 18.293 1.00 93.38 112 THR A N 1
ATOM 842 C CA . THR A 1 112 ? -3.701 2.309 18.469 1.00 93.38 112 THR A CA 1
ATOM 843 C C . THR A 1 112 ? -2.646 1.827 17.479 1.00 93.38 112 THR A C 1
ATOM 845 O O . THR A 1 112 ? -2.821 1.992 16.274 1.00 93.38 112 THR A O 1
ATOM 848 N N . ALA A 1 113 ? -1.557 1.244 17.982 1.00 93.00 113 ALA A N 1
ATOM 849 C CA . ALA A 1 113 ? -0.592 0.521 17.159 1.00 93.00 113 ALA A CA 1
ATOM 850 C C . ALA A 1 113 ? -1.034 -0.942 17.032 1.00 93.00 113 ALA A C 1
ATOM 852 O O . ALA A 1 113 ? -1.469 -1.540 18.016 1.00 93.00 113 ALA A O 1
ATOM 853 N N . VAL A 1 114 ? -0.937 -1.497 15.827 1.00 91.69 114 VAL A N 1
ATOM 854 C CA . VAL A 1 114 ? -1.218 -2.909 15.551 1.00 91.69 114 VAL A CA 1
ATOM 855 C C . VAL A 1 114 ? 0.086 -3.532 15.072 1.00 91.69 114 VAL A C 1
ATOM 857 O O . VAL A 1 114 ? 0.650 -3.074 14.080 1.00 91.69 114 VAL A O 1
ATOM 860 N N . GLU A 1 115 ? 0.581 -4.526 15.802 1.00 89.38 115 GLU A N 1
ATOM 861 C CA . GLU A 1 115 ? 1.831 -5.219 15.479 1.00 89.38 115 GLU A CA 1
ATOM 862 C C . GLU A 1 115 ? 1.558 -6.464 14.623 1.00 89.38 115 GLU A C 1
ATOM 864 O O . GLU A 1 115 ? 0.471 -7.044 14.663 1.00 89.38 115 GLU A O 1
ATOM 869 N N . MET A 1 116 ? 2.543 -6.840 13.806 1.00 83.94 116 MET A N 1
ATOM 870 C CA . MET A 1 116 ? 2.533 -8.056 12.994 1.00 83.94 116 MET A CA 1
ATOM 871 C C . MET A 1 116 ? 3.447 -9.075 13.686 1.00 83.94 116 MET A C 1
ATOM 873 O O . MET A 1 116 ? 4.654 -8.839 13.744 1.00 83.94 116 MET A O 1
ATOM 877 N N . ASP A 1 117 ? 2.874 -10.150 14.233 1.00 69.31 117 ASP A N 1
ATOM 878 C CA . ASP A 1 117 ? 3.614 -11.256 14.872 1.00 69.31 117 ASP A CA 1
ATOM 879 C C . ASP A 1 117 ? 4.295 -12.199 13.859 1.00 69.31 117 ASP A C 1
ATOM 881 O O . ASP A 1 117 ? 3.740 -12.402 12.750 1.00 69.31 117 ASP A O 1
#

Secondary structure (DSSP, 8-state):
-HHHHHHTT--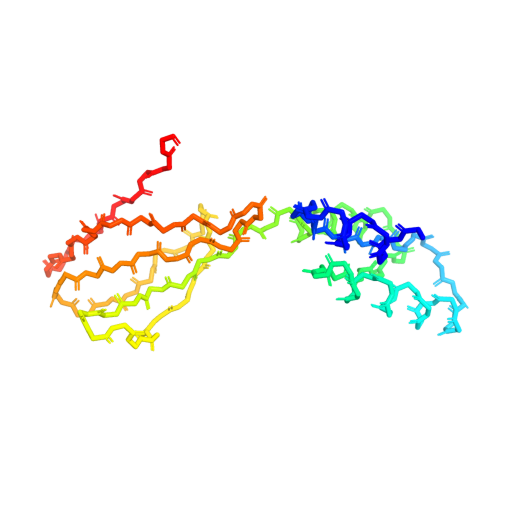--EEEEEES---HHHHHHHHHHHHHTEEEEEEESSHHHHHHHHHHHTPPEEEEE-TTS-EEEEEETTSPPPP--SEEEEEEE--SS-EEEEEEEE-TT-PPP----

Foldseek 3Di:
DLVVCVVVVFQFQDEAEAELDPDPVVQVVNQVVRVSRVHGYQYHNHPVSRVVSVVVRPWKKKFKAAPVRDTDDIDTVVDDADDDDFHWIWIWIPDRVIDIRGTQGDDPPDGTDDDDD

Sequence (117 aa):
MIRELISEGYDVRLNIIGFALDDPILEQIFSAWAQLGGGEYFSAADKAGFDQAVGQALQVHYTVLDAVGQEVAQGQVDGEPVALPPGNYRVRVGLVPELMLEEAQVVSGQTTAVEMD